Protein AF-I9YU40-F1 (afdb_monomer)

Structure (mmCIF, N/CA/C/O backbone):
data_AF-I9YU40-F1
#
_entry.id   AF-I9YU40-F1
#
loop_
_atom_site.group_PDB
_atom_site.id
_atom_site.type_symbol
_atom_site.label_atom_id
_atom_site.label_alt_id
_atom_site.label_comp_id
_atom_site.label_asym_id
_atom_site.label_entity_id
_atom_site.label_seq_id
_atom_site.pdbx_PDB_ins_code
_atom_site.Cartn_x
_atom_site.Cartn_y
_atom_site.Cartn_z
_atom_site.occupancy
_atom_site.B_iso_or_equiv
_atom_site.auth_seq_id
_atom_site.auth_comp_id
_atom_site.auth_asym_id
_atom_site.auth_atom_id
_atom_site.pdbx_PDB_model_num
ATOM 1 N N . MET A 1 1 ? 11.278 16.319 7.430 1.00 50.75 1 MET A N 1
ATOM 2 C CA . MET A 1 1 ? 11.568 15.924 6.033 1.00 50.75 1 MET A CA 1
ATOM 3 C C . MET A 1 1 ? 11.262 14.438 5.923 1.00 50.75 1 MET A C 1
ATOM 5 O O . MET A 1 1 ? 11.603 13.721 6.853 1.00 50.75 1 MET A O 1
ATOM 9 N N . ILE A 1 2 ? 10.554 13.976 4.889 1.00 55.22 2 ILE A N 1
ATOM 10 C CA . ILE A 1 2 ? 10.269 12.541 4.751 1.00 55.22 2 ILE A CA 1
ATOM 11 C C . ILE A 1 2 ? 11.513 11.872 4.164 1.00 55.22 2 ILE A C 1
ATOM 13 O O . ILE A 1 2 ? 11.781 11.986 2.971 1.00 55.22 2 ILE A O 1
ATOM 17 N N . GLU A 1 3 ? 12.307 11.223 5.009 1.00 63.56 3 GLU A N 1
ATOM 18 C CA . GLU A 1 3 ? 13.507 10.522 4.558 1.00 63.56 3 GLU A CA 1
ATOM 19 C C . GLU A 1 3 ? 13.138 9.242 3.792 1.00 63.56 3 GLU A C 1
ATOM 21 O O . GLU A 1 3 ? 12.272 8.471 4.221 1.00 63.56 3 GLU A O 1
ATOM 26 N N . ASN A 1 4 ? 13.849 8.983 2.691 1.00 58.44 4 ASN A N 1
ATOM 27 C CA . ASN A 1 4 ? 13.766 7.757 1.887 1.00 58.44 4 ASN A CA 1
ATOM 28 C C . ASN A 1 4 ? 12.477 7.544 1.061 1.00 58.44 4 ASN A C 1
ATOM 30 O O . ASN A 1 4 ? 12.035 6.408 0.901 1.00 58.44 4 ASN A O 1
ATOM 34 N N . ILE A 1 5 ? 11.928 8.594 0.436 1.00 67.06 5 ILE A N 1
ATOM 35 C CA . ILE A 1 5 ? 10.990 8.470 -0.706 1.00 67.06 5 ILE A CA 1
ATOM 36 C C . ILE A 1 5 ? 11.680 8.988 -1.981 1.00 67.06 5 ILE A C 1
ATOM 38 O O . ILE A 1 5 ? 11.254 9.948 -2.615 1.00 67.06 5 ILE A O 1
ATOM 42 N N . GLY A 1 6 ? 12.826 8.397 -2.324 1.00 69.06 6 GLY A N 1
ATOM 43 C CA . GLY A 1 6 ? 13.507 8.670 -3.591 1.00 69.06 6 GLY A CA 1
ATOM 44 C C . GLY A 1 6 ? 12.927 7.812 -4.717 1.00 69.06 6 GLY A C 1
ATOM 45 O O . GLY A 1 6 ? 12.505 6.681 -4.474 1.00 69.06 6 GLY A O 1
ATOM 46 N N . GLY A 1 7 ? 12.950 8.312 -5.958 1.00 69.00 7 GLY A N 1
ATOM 47 C CA . GLY A 1 7 ? 12.380 7.624 -7.131 1.00 69.00 7 GLY A CA 1
ATOM 48 C C . GLY A 1 7 ? 12.952 6.227 -7.428 1.00 69.00 7 GLY A C 1
ATOM 49 O O . GLY A 1 7 ? 12.336 5.465 -8.163 1.00 69.00 7 GLY A O 1
ATOM 50 N N . GLY A 1 8 ? 14.095 5.858 -6.840 1.00 79.19 8 GLY A N 1
ATOM 51 C CA . GLY A 1 8 ? 14.698 4.528 -6.983 1.00 79.19 8 GLY A CA 1
ATOM 52 C C . GLY A 1 8 ? 14.267 3.494 -5.935 1.00 79.19 8 GLY A C 1
ATOM 53 O O . GLY A 1 8 ? 14.514 2.307 -6.135 1.00 79.19 8 GLY A O 1
ATOM 54 N N . ASN A 1 9 ? 13.628 3.907 -4.836 1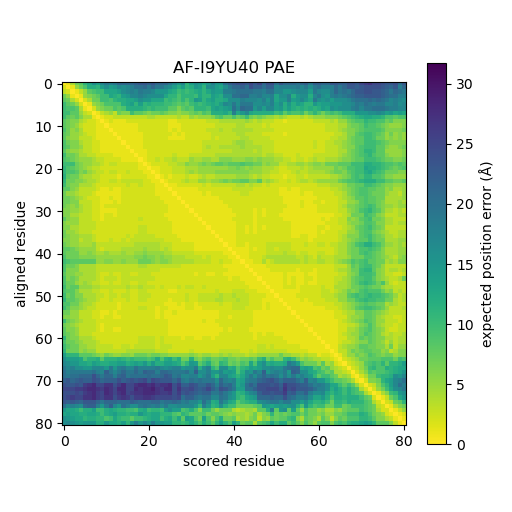.00 87.06 9 ASN A N 1
ATOM 55 C CA . ASN A 1 9 ? 13.413 3.023 -3.683 1.00 87.06 9 ASN A CA 1
ATOM 56 C C . ASN A 1 9 ? 12.407 1.910 -3.983 1.00 87.06 9 ASN A C 1
ATOM 58 O O . ASN A 1 9 ? 12.695 0.753 -3.700 1.00 87.06 9 ASN A O 1
ATOM 62 N N . GLY A 1 10 ? 11.296 2.225 -4.656 1.00 91.44 10 GLY A N 1
ATOM 63 C CA . GLY A 1 10 ? 10.346 1.197 -5.089 1.00 91.44 10 GLY A CA 1
ATOM 64 C C . GLY A 1 10 ? 10.985 0.190 -6.050 1.00 91.44 10 GLY A C 1
ATOM 65 O O . GLY A 1 10 ? 10.745 -1.009 -5.949 1.00 91.44 10 GLY A O 1
ATOM 66 N N . THR A 1 11 ? 11.827 0.658 -6.979 1.00 93.06 11 THR A N 1
ATOM 67 C CA . THR A 1 11 ? 12.522 -0.225 -7.930 1.00 93.06 11 THR A CA 1
ATOM 68 C C . THR A 1 11 ? 13.466 -1.170 -7.200 1.00 93.06 11 THR A C 1
ATOM 70 O O . THR A 1 11 ? 13.503 -2.355 -7.517 1.00 93.06 11 THR A O 1
ATOM 73 N N . LYS A 1 12 ? 14.204 -0.666 -6.203 1.00 93.19 12 LYS A N 1
ATOM 74 C CA . LYS A 1 12 ? 15.064 -1.494 -5.356 1.00 93.19 12 LYS A CA 1
ATOM 75 C C . LYS A 1 12 ? 14.249 -2.531 -4.578 1.00 93.19 12 LYS A C 1
ATOM 77 O O . LYS A 1 12 ? 14.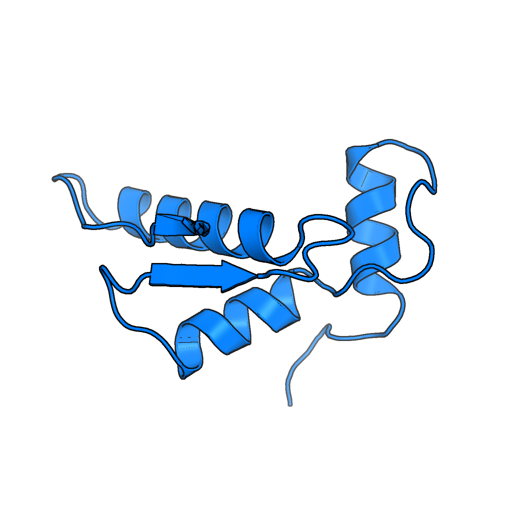593 -3.700 -4.636 1.00 93.19 12 LYS A O 1
ATOM 82 N N . GLU A 1 13 ? 13.159 -2.127 -3.924 1.00 93.88 13 GLU A N 1
ATOM 83 C CA . GLU A 1 13 ? 12.284 -3.030 -3.157 1.00 93.88 13 GLU A CA 1
ATOM 84 C C . GLU A 1 13 ? 11.766 -4.198 -4.013 1.00 93.88 13 GLU A C 1
ATOM 86 O O . GLU A 1 13 ? 11.872 -5.356 -3.620 1.00 93.88 13 GLU A O 1
ATOM 91 N N . VAL A 1 14 ? 11.260 -3.913 -5.216 1.00 94.38 14 VAL A N 1
ATOM 92 C CA . VAL A 1 14 ? 10.780 -4.956 -6.136 1.00 94.38 14 VAL A CA 1
ATOM 93 C C . VAL A 1 14 ? 11.927 -5.836 -6.638 1.00 94.38 14 VAL A C 1
ATOM 95 O O . VAL A 1 14 ? 11.777 -7.055 -6.707 1.00 94.38 14 VAL A O 1
ATOM 98 N N . ASN A 1 15 ? 13.075 -5.249 -6.982 1.00 93.81 15 ASN A N 1
ATOM 99 C CA . ASN A 1 15 ? 14.233 -6.023 -7.430 1.00 93.81 15 ASN A CA 1
ATOM 100 C C . ASN A 1 15 ? 14.740 -6.967 -6.335 1.00 93.81 15 ASN A C 1
ATOM 102 O O . ASN A 1 15 ? 15.089 -8.097 -6.652 1.00 93.81 15 ASN A O 1
ATOM 106 N N . ASP A 1 16 ? 14.751 -6.526 -5.076 1.00 94.50 16 ASP A N 1
ATOM 107 C CA . ASP A 1 16 ? 15.179 -7.334 -3.930 1.00 94.50 16 ASP A CA 1
ATOM 108 C C . ASP A 1 16 ? 14.211 -8.509 -3.673 1.00 94.50 16 ASP A C 1
ATOM 110 O O . ASP A 1 16 ? 14.640 -9.580 -3.253 1.00 94.50 16 ASP A O 1
ATOM 114 N N . LEU A 1 17 ? 12.912 -8.342 -3.959 1.00 94.25 17 LEU A N 1
ATOM 115 C CA . LEU A 1 17 ? 11.899 -9.398 -3.804 1.00 94.25 17 LEU A CA 1
ATOM 116 C C . LEU A 1 17 ? 11.985 -10.484 -4.883 1.00 94.25 17 LEU A C 1
ATOM 118 O O . LEU A 1 17 ? 11.784 -11.662 -4.596 1.00 94.25 17 LEU A O 1
ATOM 122 N N . PHE A 1 18 ? 12.249 -10.094 -6.130 1.00 94.94 18 PHE A N 1
ATOM 123 C CA . PHE A 1 18 ? 12.176 -11.003 -7.279 1.00 94.94 18 PHE A CA 1
ATOM 124 C C . PHE A 1 18 ? 13.539 -11.342 -7.892 1.00 94.94 18 PHE A C 1
ATOM 126 O O . PHE A 1 18 ? 13.599 -12.138 -8.827 1.00 94.94 18 PHE A O 1
ATOM 133 N N . ASN A 1 19 ? 14.628 -10.740 -7.401 1.00 94.25 19 ASN A N 1
ATOM 134 C CA . ASN A 1 19 ? 15.977 -10.797 -7.978 1.00 94.25 19 ASN A CA 1
ATOM 135 C C . ASN A 1 19 ? 16.040 -10.399 -9.465 1.00 94.25 19 ASN A C 1
ATOM 137 O O . ASN A 1 19 ? 16.944 -10.801 -10.195 1.00 94.25 19 ASN A O 1
ATOM 141 N N . GLN A 1 20 ? 15.073 -9.607 -9.929 1.00 93.12 20 GLN A N 1
ATOM 142 C CA . GLN A 1 20 ? 14.980 -9.143 -11.310 1.00 93.12 20 GLN A CA 1
ATOM 143 C C . GLN A 1 20 ? 14.088 -7.899 -11.407 1.00 93.12 20 GLN A C 1
ATOM 145 O O . GLN A 1 20 ? 13.177 -7.700 -10.600 1.00 93.12 20 GLN A O 1
ATOM 150 N N . LYS A 1 21 ? 14.303 -7.091 -12.449 1.00 91.38 21 LYS A N 1
ATOM 151 C CA . LYS A 1 21 ? 13.495 -5.897 -12.719 1.00 91.38 21 LYS A CA 1
ATOM 152 C C . LYS A 1 21 ? 12.209 -6.250 -13.461 1.00 91.38 21 LYS A C 1
ATOM 154 O O . LYS A 1 21 ? 12.166 -6.192 -14.686 1.00 91.38 21 LYS A O 1
ATOM 159 N N . ILE A 1 22 ? 11.163 -6.586 -12.708 1.00 95.25 22 ILE A N 1
ATOM 160 C CA . ILE A 1 22 ? 9.830 -6.894 -13.261 1.00 95.25 22 ILE A CA 1
ATOM 161 C C . ILE A 1 22 ? 8.898 -5.678 -13.391 1.00 95.25 22 ILE A C 1
ATOM 163 O O . ILE A 1 22 ? 7.961 -5.716 -14.182 1.00 95.25 22 ILE A O 1
ATOM 167 N N . PHE A 1 23 ? 9.148 -4.590 -12.651 1.00 93.62 23 PHE A N 1
ATOM 168 C CA . PHE A 1 23 ? 8.370 -3.348 -12.730 1.00 93.62 23 PHE A CA 1
ATOM 169 C C . PHE A 1 23 ? 9.278 -2.151 -13.028 1.00 93.62 23 PHE A C 1
ATOM 171 O O . PHE A 1 23 ? 10.395 -2.052 -12.521 1.00 93.62 23 PHE A O 1
ATOM 178 N N . ASN A 1 24 ? 8.789 -1.216 -13.849 1.00 90.62 24 ASN A N 1
ATOM 179 C CA . ASN A 1 24 ? 9.595 -0.078 -14.298 1.00 90.62 24 ASN A CA 1
ATOM 180 C C . ASN A 1 24 ? 9.653 1.058 -13.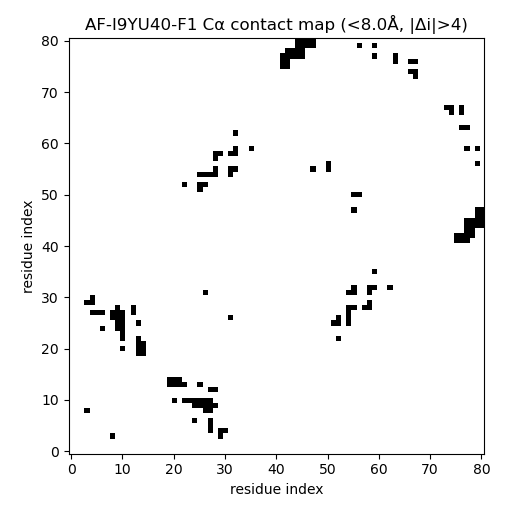276 1.00 90.62 24 ASN A C 1
ATOM 182 O O . ASN A 1 24 ? 10.734 1.585 -13.035 1.00 90.62 24 ASN A O 1
ATOM 186 N N . ASN A 1 25 ? 8.500 1.430 -12.711 1.00 91.81 25 ASN A N 1
ATOM 187 C CA . ASN A 1 25 ? 8.352 2.564 -11.792 1.00 91.81 25 ASN A CA 1
ATOM 188 C C . ASN A 1 25 ? 7.379 2.229 -10.641 1.00 91.81 25 ASN A C 1
ATOM 190 O O . ASN A 1 25 ? 6.351 2.898 -10.494 1.00 91.81 25 ASN A O 1
ATOM 194 N N . PRO A 1 26 ? 7.635 1.163 -9.864 1.00 94.81 26 PRO A N 1
ATOM 195 C CA . PRO A 1 26 ? 6.818 0.859 -8.693 1.00 94.81 26 PRO A CA 1
ATOM 196 C C . PRO A 1 26 ? 6.886 2.012 -7.680 1.00 94.81 26 PRO A C 1
ATOM 198 O O . PRO A 1 26 ? 7.930 2.647 -7.495 1.00 94.81 26 PRO A O 1
ATOM 201 N N . LYS A 1 27 ? 5.769 2.290 -7.001 1.00 94.56 27 LYS A N 1
ATOM 202 C CA . LYS A 1 27 ?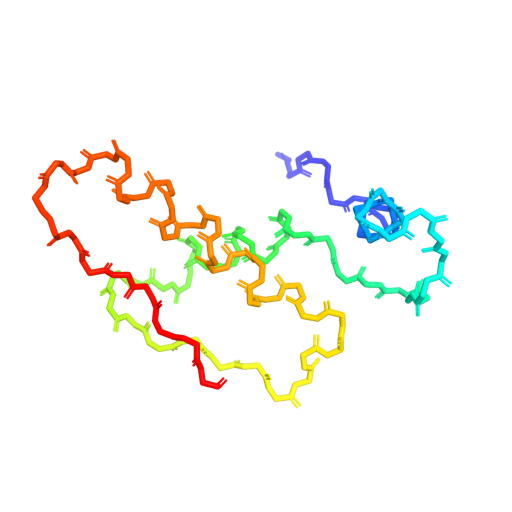 5.763 3.258 -5.895 1.00 94.56 27 LYS A CA 1
ATOM 203 C C . LYS A 1 27 ? 6.592 2.688 -4.727 1.00 94.56 27 LYS A C 1
ATOM 205 O O . LYS A 1 27 ? 6.536 1.477 -4.516 1.00 94.56 27 LYS A O 1
ATOM 210 N N . PRO A 1 28 ? 7.335 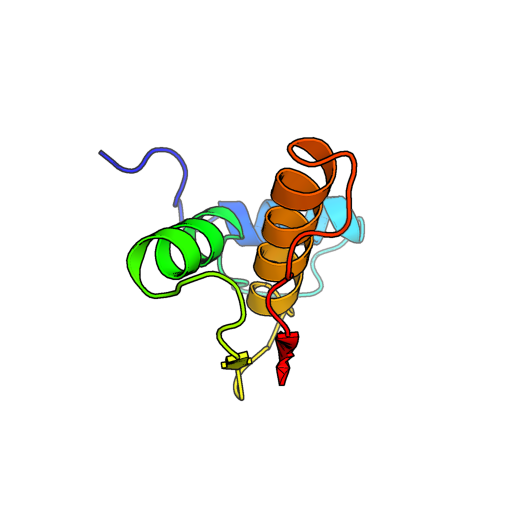3.510 -3.960 1.00 94.50 28 PRO A N 1
ATOM 211 C CA . PRO A 1 28 ? 8.001 3.046 -2.740 1.00 94.50 28 PRO A CA 1
ATOM 212 C C . PRO A 1 28 ? 6.981 2.647 -1.667 1.00 94.50 28 PRO A C 1
ATOM 214 O O . PRO A 1 28 ? 6.043 3.406 -1.415 1.00 94.50 28 PRO A O 1
ATOM 217 N N . THR A 1 29 ? 7.182 1.517 -0.985 1.00 94.69 29 THR A N 1
ATOM 218 C CA . THR A 1 29 ? 6.249 1.025 0.050 1.00 94.69 29 THR A CA 1
ATOM 219 C C . THR A 1 29 ? 6.097 2.034 1.187 1.00 94.69 29 THR A C 1
ATOM 221 O O . THR A 1 29 ? 4.981 2.357 1.584 1.00 94.69 29 THR A O 1
ATOM 224 N N . LYS A 1 30 ? 7.202 2.664 1.611 1.00 92.81 30 LYS A N 1
ATOM 225 C CA . LYS A 1 30 ? 7.210 3.689 2.671 1.00 92.81 30 LYS A CA 1
ATOM 226 C C . LYS A 1 30 ? 6.322 4.903 2.369 1.00 92.81 30 LYS A C 1
ATOM 228 O O . LYS A 1 30 ? 5.768 5.499 3.290 1.00 92.81 30 LYS A O 1
ATOM 233 N N . LEU A 1 31 ? 6.185 5.279 1.093 1.00 93.69 31 LEU A N 1
ATOM 234 C CA . LEU A 1 31 ? 5.269 6.350 0.694 1.00 93.69 31 LEU A CA 1
ATOM 235 C C . LEU A 1 31 ? 3.82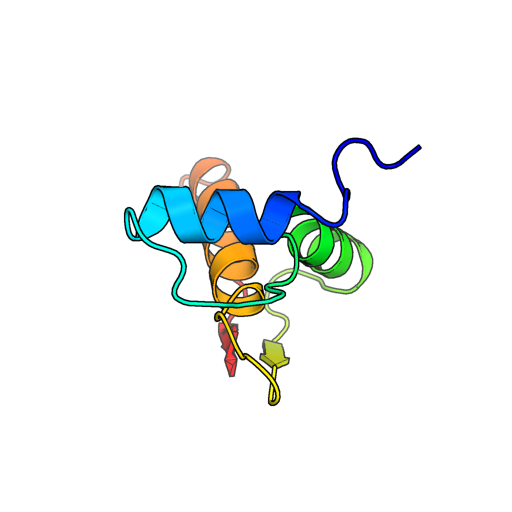5 5.946 0.981 1.00 93.69 31 LEU A C 1
ATOM 237 O O . LEU A 1 31 ? 3.082 6.735 1.554 1.00 93.69 31 LEU A O 1
ATOM 241 N N . ILE A 1 32 ? 3.442 4.727 0.600 1.00 95.12 32 ILE A N 1
ATOM 242 C CA . ILE A 1 32 ? 2.071 4.255 0.782 1.00 95.12 32 ILE A CA 1
ATOM 243 C C . ILE A 1 32 ? 1.764 4.009 2.258 1.00 95.12 32 ILE A C 1
ATOM 245 O O . ILE A 1 32 ? 0.729 4.474 2.722 1.00 95.12 32 ILE A O 1
ATOM 249 N N . SER A 1 33 ? 2.683 3.410 3.023 1.00 93.12 33 SER A N 1
ATOM 250 C CA . SER A 1 33 ? 2.531 3.265 4.480 1.00 93.12 33 SER A CA 1
ATOM 251 C C . SER A 1 33 ? 2.260 4.610 5.153 1.00 93.12 33 SER A C 1
ATOM 253 O O . SER A 1 33 ? 1.359 4.723 5.976 1.00 93.12 33 SER A O 1
ATOM 255 N N . ARG A 1 34 ? 2.973 5.667 4.740 1.00 92.88 34 ARG A N 1
ATOM 256 C CA . ARG A 1 34 ? 2.750 7.004 5.292 1.00 92.88 34 ARG A CA 1
ATOM 257 C C . ARG A 1 34 ? 1.384 7.585 4.927 1.00 92.88 34 ARG A C 1
ATOM 259 O O . ARG A 1 34 ? 0.819 8.325 5.725 1.00 92.88 34 ARG A O 1
ATOM 266 N N . LEU A 1 35 ? 0.876 7.308 3.727 1.00 94.25 35 LEU A N 1
ATOM 267 C CA . LEU A 1 35 ? -0.467 7.739 3.342 1.00 94.25 35 LEU A CA 1
ATOM 268 C C . LEU A 1 35 ? -1.519 7.027 4.195 1.00 94.25 35 LEU A C 1
ATOM 270 O O . LEU A 1 35 ? -2.357 7.710 4.766 1.00 94.25 35 LEU A O 1
ATOM 274 N N . ILE A 1 36 ? -1.402 5.707 4.365 1.00 93.38 36 ILE A N 1
ATOM 275 C CA . ILE A 1 36 ? -2.285 4.901 5.223 1.00 93.38 36 ILE A CA 1
ATOM 276 C C . ILE A 1 36 ? -2.331 5.481 6.645 1.00 93.38 36 ILE A C 1
ATOM 278 O O . ILE A 1 36 ? -3.409 5.832 7.119 1.00 93.38 36 ILE A O 1
ATOM 282 N N . GLU A 1 37 ? -1.172 5.704 7.277 1.00 91.69 37 GLU A N 1
ATOM 283 C CA . GLU A 1 37 ? -1.074 6.309 8.621 1.00 91.69 37 GLU A CA 1
ATOM 284 C C . GLU A 1 37 ? -1.765 7.677 8.745 1.00 91.69 37 GLU A C 1
ATOM 286 O O . GLU A 1 37 ? -2.207 8.056 9.826 1.00 91.69 37 GLU A O 1
ATOM 291 N N . LEU A 1 38 ? -1.779 8.464 7.666 1.00 94.00 38 LEU A N 1
ATOM 292 C CA . LEU A 1 38 ? -2.307 9.827 7.669 1.00 94.00 38 LEU A CA 1
ATOM 293 C C . LEU A 1 38 ? -3.786 9.910 7.290 1.00 94.00 38 LEU A C 1
ATOM 295 O O . LEU A 1 38 ? -4.416 10.921 7.599 1.00 94.00 38 LEU A O 1
ATOM 299 N N . SER A 1 39 ? -4.317 8.919 6.572 1.00 94.44 39 SER A N 1
ATOM 300 C CA . SER A 1 39 ? -5.630 9.017 5.926 1.00 94.44 39 SER A CA 1
ATOM 301 C C . SER A 1 39 ? -6.621 7.928 6.318 1.00 94.44 39 SER A C 1
ATOM 303 O O . SER A 1 39 ? -7.721 7.927 5.772 1.00 94.44 39 SER A O 1
ATOM 305 N N . THR A 1 40 ? -6.248 6.996 7.194 1.00 92.62 40 THR A N 1
ATOM 306 C CA . THR A 1 40 ? -7.102 5.860 7.576 1.00 92.62 40 THR A CA 1
ATOM 307 C C . THR A 1 40 ? -7.079 5.614 9.081 1.00 92.62 40 THR A C 1
ATOM 309 O O . THR A 1 40 ? -6.144 6.022 9.771 1.00 92.62 40 THR A O 1
ATOM 312 N N . ASN A 1 41 ? -8.118 4.946 9.575 1.00 88.25 41 ASN A N 1
ATOM 313 C CA . ASN A 1 41 ? -8.207 4.385 10.917 1.00 88.25 41 ASN A CA 1
ATOM 314 C C . ASN A 1 41 ? -8.360 2.862 10.846 1.00 88.25 41 ASN A C 1
ATOM 316 O O . ASN A 1 41 ? -8.718 2.296 9.813 1.00 88.25 41 ASN A O 1
ATOM 320 N N . GLU A 1 42 ? -8.121 2.205 11.976 1.00 84.50 42 GLU A N 1
ATOM 321 C CA . GLU A 1 42 ? -8.317 0.766 12.129 1.00 84.50 42 GLU A CA 1
ATOM 322 C C . GLU A 1 42 ? -9.713 0.325 11.649 1.00 84.50 42 GLU A C 1
ATOM 324 O O . GLU A 1 42 ? -10.728 0.917 12.019 1.00 84.50 42 GLU A O 1
ATOM 329 N N . GLY A 1 43 ? -9.761 -0.718 10.815 1.00 84.38 43 GLY A N 1
ATOM 330 C CA . GLY A 1 43 ? -11.001 -1.243 10.236 1.00 84.38 43 GLY A CA 1
ATOM 331 C C . GLY A 1 43 ? -11.491 -0.539 8.964 1.00 84.38 43 GLY A C 1
ATOM 332 O O . GLY A 1 43 ? -12.438 -1.032 8.346 1.00 84.38 43 GLY A O 1
ATOM 333 N N . ASP A 1 44 ? -10.852 0.552 8.528 1.00 91.75 44 ASP A N 1
ATOM 334 C CA . ASP A 1 44 ? -11.145 1.153 7.224 1.00 91.75 44 ASP A CA 1
ATOM 335 C C . ASP A 1 44 ? -10.779 0.198 6.071 1.00 91.75 44 ASP A C 1
ATOM 337 O O . ASP A 1 44 ? -9.838 -0.602 6.145 1.00 91.75 44 ASP A O 1
ATOM 341 N N . ILE A 1 45 ? -11.525 0.308 4.968 1.00 92.69 45 ILE A N 1
ATOM 342 C CA . ILE A 1 45 ? -11.250 -0.425 3.727 1.00 92.69 45 ILE A CA 1
ATOM 343 C C . ILE A 1 45 ? -10.348 0.426 2.838 1.00 92.69 45 ILE A C 1
ATOM 345 O O . ILE A 1 45 ? -10.664 1.579 2.535 1.00 92.69 45 ILE A O 1
ATOM 349 N N . ILE A 1 46 ? -9.255 -0.170 2.366 1.00 94.69 46 ILE A N 1
ATOM 350 C CA . ILE A 1 46 ? -8.320 0.460 1.432 1.00 94.69 46 ILE A CA 1
ATOM 351 C C . ILE A 1 46 ? -8.555 -0.130 0.037 1.00 94.69 46 ILE A C 1
ATOM 353 O O . ILE A 1 46 ? -8.575 -1.347 -0.130 1.00 94.69 46 ILE A O 1
ATOM 357 N N . LEU A 1 47 ? -8.739 0.741 -0.959 1.00 95.31 47 LEU A N 1
ATOM 358 C CA . LEU A 1 47 ? -9.020 0.374 -2.351 1.00 95.31 47 LEU A CA 1
ATOM 359 C C . LEU A 1 47 ? -7.931 0.918 -3.280 1.00 95.31 47 LEU A C 1
ATOM 361 O O . LEU A 1 47 ? -7.653 2.120 -3.278 1.00 95.31 47 LEU A O 1
ATOM 365 N N . ASP A 1 48 ? -7.380 0.052 -4.131 1.00 96.06 48 ASP A N 1
ATOM 366 C CA . ASP A 1 48 ? -6.440 0.437 -5.189 1.00 96.06 48 ASP A CA 1
ATOM 367 C C . ASP A 1 48 ? -6.775 -0.245 -6.523 1.00 96.06 48 ASP A C 1
ATOM 369 O O . ASP A 1 48 ? -6.333 -1.352 -6.829 1.00 96.06 48 ASP A O 1
ATOM 373 N N . PHE A 1 49 ? -7.527 0.459 -7.369 1.00 96.50 49 PHE A N 1
ATOM 374 C CA . PHE A 1 49 ? -7.913 -0.011 -8.704 1.00 96.50 49 PHE A CA 1
ATOM 375 C C . PHE A 1 49 ? -6.831 0.215 -9.778 1.00 96.50 49 PHE A C 1
ATOM 377 O O . PHE A 1 49 ? -7.042 -0.096 -10.951 1.00 96.50 49 PHE A O 1
ATOM 384 N N . PHE A 1 50 ? -5.655 0.719 -9.387 1.00 95.44 50 PHE A N 1
ATOM 385 C CA . PHE A 1 50 ? -4.466 0.842 -10.231 1.00 95.44 50 PHE A CA 1
ATOM 386 C C . PHE A 1 50 ? -3.248 0.186 -9.566 1.00 95.44 50 PHE A C 1
ATOM 388 O O . PHE A 1 50 ? -2.129 0.699 -9.650 1.00 95.44 50 PHE A O 1
ATOM 395 N N . ALA A 1 51 ? -3.467 -0.978 -8.949 1.00 94.06 51 ALA A N 1
ATOM 396 C CA . ALA A 1 51 ? -2.512 -1.637 -8.063 1.00 94.06 51 ALA A CA 1
ATOM 397 C C . ALA A 1 51 ? -1.094 -1.798 -8.637 1.00 94.06 51 ALA A C 1
ATOM 399 O O . ALA A 1 51 ? -0.113 -1.702 -7.896 1.00 94.06 51 ALA A O 1
ATOM 400 N N . GLY A 1 52 ? -0.953 -2.038 -9.947 1.00 94.94 52 GLY A N 1
ATOM 401 C CA . GLY A 1 52 ? 0.349 -2.149 -10.609 1.00 94.94 52 GLY A CA 1
ATOM 402 C C . GLY A 1 52 ? 1.249 -3.191 -9.937 1.00 94.94 52 GLY A C 1
ATOM 403 O O . GLY A 1 52 ? 0.951 -4.379 -9.965 1.00 94.94 52 GLY A O 1
ATOM 404 N N . SER A 1 53 ? 2.339 -2.743 -9.307 1.00 95.25 53 SER A N 1
ATOM 405 C CA . SER A 1 53 ? 3.265 -3.599 -8.549 1.00 95.25 53 SER A CA 1
ATOM 406 C C . SER A 1 53 ? 2.720 -4.134 -7.221 1.00 95.25 53 SER A C 1
ATOM 408 O O . SER A 1 53 ? 3.440 -4.831 -6.514 1.00 95.25 53 SER A O 1
ATOM 410 N N . GLY A 1 54 ? 1.487 -3.790 -6.846 1.00 95.62 54 GLY A N 1
ATOM 411 C CA . GLY A 1 54 ? 0.869 -4.216 -5.591 1.00 95.62 54 GLY A CA 1
ATOM 412 C C . GLY A 1 54 ? 1.435 -3.513 -4.354 1.00 95.62 54 GLY A C 1
ATOM 413 O O . GLY A 1 54 ? 1.262 -4.011 -3.244 1.00 95.62 54 GLY A O 1
ATOM 414 N N . THR A 1 55 ? 2.098 -2.359 -4.514 1.00 96.38 55 THR A N 1
ATOM 415 C CA . THR A 1 55 ? 2.732 -1.625 -3.402 1.00 96.38 55 THR A CA 1
ATOM 416 C C . THR A 1 55 ? 1.730 -1.293 -2.290 1.00 96.38 55 THR A C 1
ATOM 418 O O . THR A 1 55 ? 2.080 -1.366 -1.115 1.00 96.38 55 THR A O 1
ATOM 421 N N . THR A 1 56 ? 0.480 -0.971 -2.638 1.00 97.00 56 THR A N 1
ATOM 422 C CA . THR A 1 56 ? -0.571 -0.676 -1.652 1.00 97.00 56 THR A CA 1
ATOM 423 C C . THR A 1 56 ? -0.905 -1.889 -0.794 1.00 97.00 56 THR A C 1
ATOM 425 O O . THR A 1 56 ? -0.891 -1.785 0.429 1.00 97.00 56 THR A O 1
ATOM 428 N N . ALA A 1 57 ? -1.088 -3.061 -1.406 1.00 95.50 57 ALA A N 1
ATOM 429 C CA . ALA A 1 57 ? -1.327 -4.301 -0.669 1.00 95.50 57 ALA A CA 1
ATOM 430 C C . ALA A 1 57 ? -0.140 -4.657 0.243 1.00 95.50 57 ALA A C 1
ATOM 432 O O . ALA A 1 57 ? -0.337 -5.051 1.390 1.00 95.50 57 ALA A O 1
ATOM 433 N N . HIS A 1 58 ? 1.092 -4.463 -0.240 1.00 95.31 58 HIS A N 1
ATOM 434 C CA . HIS A 1 58 ? 2.300 -4.690 0.554 1.00 95.31 58 HIS A CA 1
ATOM 435 C C . HIS A 1 58 ? 2.353 -3.778 1.791 1.00 95.31 58 HIS A C 1
ATOM 437 O O . HIS A 1 58 ? 2.569 -4.260 2.901 1.00 95.31 58 HIS A O 1
ATOM 443 N N . ALA A 1 59 ? 2.088 -2.480 1.624 1.00 94.69 59 ALA A N 1
ATOM 444 C CA . ALA A 1 59 ? 2.069 -1.526 2.730 1.00 94.69 59 ALA A CA 1
ATOM 445 C C . ALA A 1 59 ? 0.983 -1.854 3.770 1.00 94.69 59 ALA A C 1
ATOM 447 O O . ALA A 1 59 ? 1.243 -1.762 4.970 1.00 94.69 59 ALA A O 1
ATOM 448 N N . VAL A 1 60 ? -0.204 -2.276 3.319 1.00 94.00 60 VAL A N 1
ATOM 449 C CA . VAL A 1 60 ? -1.298 -2.709 4.201 1.00 94.00 60 VAL A CA 1
ATOM 450 C C . VAL A 1 60 ? -0.900 -3.933 5.024 1.00 94.00 60 VAL A C 1
ATOM 452 O O . VAL A 1 60 ? -1.103 -3.943 6.237 1.00 94.00 60 VAL A O 1
ATOM 455 N N . LEU A 1 61 ? -0.300 -4.949 4.398 1.00 92.06 61 LEU A N 1
ATOM 456 C CA . LEU A 1 61 ? 0.138 -6.159 5.100 1.00 92.06 61 LEU A CA 1
ATOM 457 C C . LEU A 1 61 ? 1.195 -5.857 6.169 1.00 92.06 61 LEU A C 1
ATOM 459 O O . LEU A 1 61 ? 1.099 -6.377 7.280 1.00 92.06 61 LEU A O 1
ATOM 463 N N . GLU A 1 62 ? 2.167 -4.997 5.864 1.00 90.12 62 GLU A N 1
ATOM 464 C CA . GLU A 1 62 ? 3.189 -4.579 6.832 1.00 90.12 62 GLU A CA 1
ATOM 465 C C . GLU A 1 62 ? 2.597 -3.752 7.985 1.00 90.12 62 GLU A C 1
ATOM 467 O O . GLU A 1 62 ? 2.986 -3.945 9.142 1.00 90.12 62 GLU A O 1
ATOM 472 N N . SER A 1 63 ? 1.614 -2.887 7.703 1.00 87.38 63 SER A N 1
ATOM 473 C CA . SER A 1 63 ? 0.889 -2.154 8.749 1.00 87.38 63 SER A CA 1
ATOM 474 C C . SER A 1 63 ? 0.123 -3.113 9.659 1.00 87.38 63 SER A C 1
ATOM 476 O O . SER A 1 63 ? 0.337 -3.107 10.869 1.00 87.38 63 SER A O 1
ATOM 478 N N . ASN A 1 64 ? -0.674 -4.015 9.075 1.00 86.19 64 ASN A N 1
ATOM 479 C CA . ASN A 1 64 ? -1.436 -5.019 9.816 1.00 86.19 64 ASN A CA 1
ATOM 480 C C . ASN A 1 64 ? -0.519 -5.874 10.694 1.00 86.19 64 ASN A C 1
ATOM 482 O O . ASN A 1 64 ? -0.793 -6.072 11.873 1.00 86.19 64 ASN A O 1
ATOM 486 N N . LYS A 1 65 ? 0.603 -6.361 10.149 1.00 82.31 65 LYS 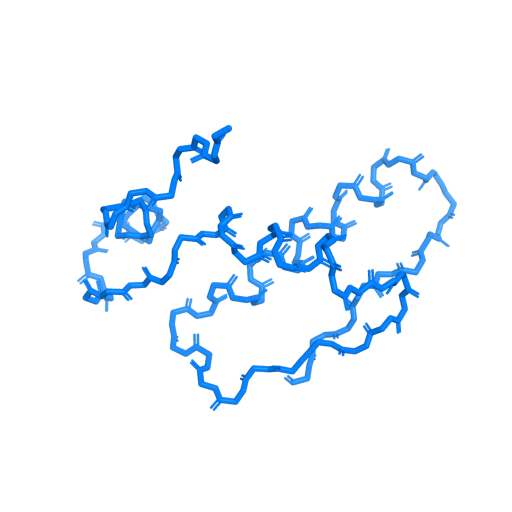A N 1
ATOM 487 C CA . LYS A 1 65 ? 1.588 -7.151 10.900 1.00 82.31 65 LYS A CA 1
ATOM 488 C C . LYS A 1 65 ? 2.163 -6.375 12.085 1.00 82.31 65 LYS A C 1
ATOM 490 O O . LYS A 1 65 ? 2.313 -6.947 13.163 1.00 82.31 65 LYS A O 1
ATOM 495 N N . SER A 1 66 ? 2.483 -5.096 11.890 1.00 72.62 66 SER A N 1
ATOM 496 C CA . SER A 1 66 ? 3.005 -4.231 12.952 1.00 72.62 66 SER A CA 1
ATOM 497 C C . SER A 1 66 ? 1.995 -4.031 14.080 1.00 72.62 66 SER A C 1
ATOM 499 O O . SER A 1 66 ? 2.397 -3.927 15.236 1.00 72.62 66 SER A O 1
ATOM 501 N N . ASP A 1 67 ? 0.701 -4.015 13.767 1.00 68.56 67 ASP A N 1
ATOM 502 C CA . ASP A 1 67 ? -0.364 -3.835 14.755 1.00 68.56 67 ASP A CA 1
ATOM 503 C C . ASP A 1 67 ? -0.729 -5.153 15.459 1.00 68.56 67 ASP A C 1
ATOM 505 O O . ASP A 1 67 ? -0.837 -5.173 16.686 1.00 68.56 67 ASP A O 1
ATOM 509 N N . TYR A 1 68 ? -0.737 -6.286 14.744 1.00 60.12 68 TYR A N 1
ATOM 510 C CA . TYR A 1 68 ? -0.830 -7.624 15.353 1.00 60.12 68 TYR A CA 1
ATOM 511 C C . TYR A 1 68 ? 0.316 -7.915 16.331 1.00 60.12 68 TYR A C 1
ATOM 513 O O . TYR A 1 68 ? 0.115 -8.603 17.326 1.00 60.12 68 TYR A O 1
ATOM 521 N N . GLN A 1 69 ? 1.526 -7.401 16.087 1.00 57.56 69 GLN A N 1
ATOM 522 C CA . GLN A 1 69 ? 2.631 -7.569 17.038 1.00 57.56 69 GLN A CA 1
ATOM 523 C C . GLN A 1 69 ? 2.509 -6.688 18.289 1.00 57.56 69 GLN A C 1
ATOM 525 O O . GLN A 1 69 ? 3.134 -6.997 19.302 1.00 57.56 69 GLN A O 1
ATOM 530 N N . LYS A 1 70 ? 1.710 -5.616 18.249 1.00 56.47 70 LYS A N 1
ATOM 531 C CA . LYS A 1 70 ? 1.471 -4.740 19.407 1.00 56.47 70 LYS A CA 1
ATOM 532 C C . LYS A 1 70 ? 0.330 -5.235 20.299 1.00 56.47 70 LYS A C 1
ATOM 534 O O . LYS A 1 70 ? 0.259 -4.815 21.451 1.00 56.47 70 LYS A O 1
ATOM 539 N N . LEU A 1 71 ? -0.538 -6.118 19.799 1.00 50.31 71 LEU A N 1
ATOM 540 C CA . LEU A 1 71 ? -1.729 -6.598 20.500 1.00 50.31 71 LEU A CA 1
ATOM 541 C C . LEU A 1 71 ? -1.775 -8.134 20.475 1.00 50.31 71 LEU A C 1
ATOM 543 O O . LEU A 1 71 ? -2.079 -8.745 19.457 1.00 50.31 71 LEU A O 1
ATOM 547 N N . SER A 1 72 ? -1.521 -8.772 21.622 1.00 54.72 72 SER A N 1
ATOM 548 C CA . SER A 1 72 ? -1.638 -10.228 21.829 1.00 54.72 72 SER A CA 1
ATOM 549 C C . SER A 1 72 ? -3.076 -10.769 21.745 1.00 54.72 72 SER A C 1
ATOM 551 O O . SER A 1 72 ? -3.303 -11.950 21.991 1.00 54.72 72 SER A O 1
ATOM 553 N N . GLU A 1 73 ? -4.049 -9.920 21.419 1.00 47.81 73 GLU A N 1
ATOM 554 C CA . GLU A 1 73 ? -5.479 -10.210 21.421 1.00 47.81 73 GLU A CA 1
ATOM 555 C C . GLU A 1 73 ? -6.134 -9.468 20.246 1.00 47.81 73 GLU A C 1
ATOM 557 O O . GLU A 1 73 ? -6.495 -8.307 20.370 1.00 47.81 73 GLU A O 1
ATOM 562 N N . GLY A 1 74 ? -6.207 -10.122 19.081 1.00 52.50 74 GLY A N 1
ATOM 563 C CA . GLY A 1 74 ? -7.054 -9.766 17.929 1.00 52.50 74 GLY A CA 1
ATOM 564 C C . GLY A 1 74 ? -7.440 -8.289 17.745 1.00 52.50 74 GLY A C 1
ATOM 565 O O . GLY A 1 74 ? -8.589 -7.932 17.995 1.00 52.50 74 GLY A O 1
ATOM 566 N N . GLY A 1 75 ? -6.514 -7.461 17.254 1.00 49.88 75 GLY A N 1
ATOM 567 C CA . GLY A 1 75 ? -6.830 -6.133 16.709 1.00 49.88 75 GLY A CA 1
ATOM 568 C C . GLY A 1 75 ? -7.362 -6.216 15.271 1.00 49.88 75 GLY A C 1
ATOM 569 O O . GLY A 1 75 ? -7.024 -7.143 14.529 1.00 49.88 75 GLY A O 1
ATOM 570 N N . GLY A 1 76 ? -8.205 -5.263 14.877 1.00 57.31 76 GLY A N 1
ATOM 571 C CA . GLY A 1 76 ? -8.744 -5.129 13.527 1.00 57.31 76 GLY A CA 1
ATOM 572 C C . GLY A 1 76 ? -7.658 -4.696 12.541 1.00 57.31 76 GLY A C 1
ATOM 573 O O . GLY A 1 76 ? -7.040 -3.655 12.683 1.00 57.31 76 GLY A O 1
ATOM 574 N N . GLY A 1 77 ? -7.395 -5.499 11.515 1.00 64.44 77 GLY A N 1
ATOM 575 C CA . GLY A 1 77 ? -6.529 -5.078 10.409 1.00 64.44 77 GLY A CA 1
ATOM 576 C C . GLY A 1 77 ? -7.299 -4.269 9.364 1.00 64.44 77 GLY A C 1
ATOM 577 O O . GLY A 1 77 ? -8.525 -4.344 9.287 1.00 64.44 77 GLY A O 1
ATOM 578 N N . TYR A 1 78 ? -6.586 -3.561 8.493 1.00 72.25 78 TYR A N 1
ATOM 579 C CA . TYR A 1 78 ? -7.175 -3.043 7.259 1.00 72.25 78 TYR A CA 1
ATOM 580 C C . TYR A 1 78 ? -7.499 -4.203 6.309 1.00 72.25 78 TYR A C 1
ATOM 582 O O . TYR A 1 78 ? -6.711 -5.148 6.165 1.00 72.25 78 TYR A O 1
ATOM 590 N N . LEU A 1 79 ? -8.635 -4.106 5.621 1.00 71.75 79 LEU A N 1
ATOM 591 C CA . LEU A 1 79 ? -9.004 -4.987 4.512 1.00 71.75 79 LEU A CA 1
ATOM 592 C C . LEU A 1 79 ? -8.694 -4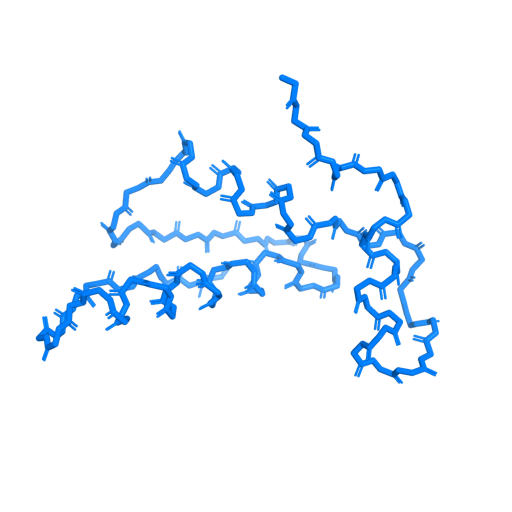.279 3.186 1.00 71.75 79 LEU A C 1
ATOM 594 O O . LEU A 1 79 ? -9.020 -3.105 3.013 1.00 71.75 79 LEU A O 1
ATOM 598 N N . MET A 1 80 ? -8.065 -5.000 2.256 1.00 73.25 80 MET A N 1
ATOM 599 C CA . MET A 1 80 ? -7.827 -4.530 0.887 1.00 73.25 80 MET A CA 1
ATOM 600 C C . MET A 1 80 ? -8.931 -5.040 -0.036 1.00 73.25 80 MET A C 1
ATOM 602 O O . MET A 1 80 ? -9.229 -6.238 -0.023 1.00 73.25 80 MET A O 1
ATOM 606 N N . ALA A 1 81 ? -9.496 -4.134 -0.834 1.00 62.91 81 ALA A N 1
ATOM 607 C CA . ALA A 1 81 ? -10.466 -4.422 -1.889 1.00 62.91 81 ALA A CA 1
ATOM 608 C C . ALA A 1 81 ? -9.894 -4.107 -3.277 1.00 62.91 81 ALA A C 1
ATOM 610 O O . ALA A 1 81 ? -9.088 -3.151 -3.390 1.00 62.91 81 ALA A O 1
#

Solvent-accessible surface area (backbo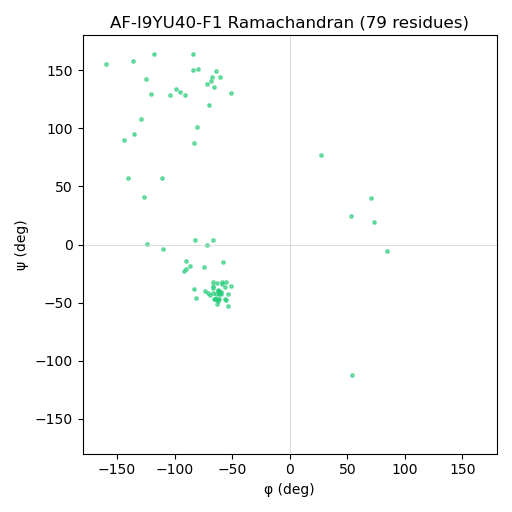ne atoms only — not comparable to full-atom values): 4996 Å² total; per-residue (Å²): 131,87,80,84,75,52,91,59,48,14,39,49,56,50,25,72,75,65,78,42,85,86,59,89,79,36,63,37,43,68,56,45,39,53,48,48,72,74,73,57,60,83,59,41,77,48,74,56,99,76,46,82,82,38,36,62,62,52,24,50,52,54,50,35,52,58,51,50,73,74,34,101,64,88,66,70,49,69,48,80,93

Mean predicted aligned error: 6.6 Å

Nearest PDB structures (foldseek):
  7dsu-assembly1_B  TM=8.858E-01  e=1.480E-03  Mycoplasmopsis bovis
  7dsu-assembly1_A  TM=8.910E-01  e=2.079E-03  Mycoplasmopsis bovis
  7uw9-assembly1_G  TM=4.640E-01  e=2.791E+00  Citrus x limon
  5er3-assembly1_A  TM=5.281E-01  e=5.894E+00  Rhodopirellula baltica SH 1

Organism: NCBI:txid992024

Radius of gyration: 13.51 Å; Cα contacts (8 Å, |Δi|>4): 87; chains: 1; bounding box: 27×27×36 Å

InterPro domains:
  IPR002295 N4/N6-methyltransferase, Type III restriction-modification enzyme EcoPI Mod subunit-like [PR00506] (23-45)
  IPR002295 N4/N6-methyltransferase, Type III restriction-modification enzyme EcoPI Mod subunit-like [PR00506] (46-60)
  IPR002941 DNA methylase N-4/N-6 [PF01555] (11-65)
  IPR029063 S-adenosyl-L-methionine-dependent methyltransferase superfamily [G3DSA:3.40.50.150] (2-70)
  IPR029063 S-adenosyl-L-methionine-dependent methyltransferase superfamily [SSF53335] (3-64)

Foldseek 3Di:
DDPDQDQCQQQVVVCVVPVDRPDDGGGHLSVLLVCCVVPHDFAEEDEDPPCRVVSNVVNQVVVQVVVCVVDVDDGGGYHYD

Secondary structure (DSSP, 8-state):
--TT--TTHHHHHHHHHHSS---SSPPPHHHHHHHHHHH--TT-EE--TT-TTTHHHHHHHHHHHHHHTT-SS-PPPPEE-

pLDDT: mean 83.73, std 15.18, range [47.81, 97.0]

Sequence (81 aa):
MIENIGGGNGTKEVNDLFNQKIFNNPKPTKLISRLIELSTNEGDIILDFFAGSGTTAHAVLESNKSDYQKLSEGGGGYLMA